Protein AF-A0A8C0R181-F1 (afdb_monomer_lite)

Radius of gyration: 16.7 Å; chains: 1; bounding box: 33×27×55 Å

Sequence (115 aa):
MYDISPCHLMMTTESCTVLFFLARMGTRKKVHAFVRVKPTDDFAHEMIKYGDDNKSIDIHIKKDLQKGVVNNKQTDWSFKLDGVLHNASQDLVYETVAKDVVAQALDGYNGNLVN

pLDDT: mean 72.54, std 17.36, range [28.08, 92.31]

Secondary structure (DSSP, 8-state):
-----TTS--EEETTEEEEEEEEE-SSSS-EEEEEEEPP-SS--TTTEEE-TTSSEEEEEPPP-TTS-S---S--EEEEE-SEEEES--HHHHHHHHTHHHHHHHHTT---EEE-

Structure (mmCIF, N/CA/C/O backbone):
data_AF-A0A8C0R181-F1
#
_entry.id   AF-A0A8C0R181-F1
#
loop_
_atom_site.group_PDB
_atom_site.id
_atom_site.type_symbol
_atom_site.label_atom_id
_atom_site.label_alt_id
_atom_site.label_comp_id
_atom_site.label_asym_id
_atom_site.label_entity_id
_atom_site.label_seq_id
_atom_site.pdbx_PDB_ins_code
_atom_site.Cartn_x
_atom_site.Cartn_y
_atom_site.Cartn_z
_atom_site.occupancy
_atom_site.B_iso_or_equiv
_atom_site.auth_seq_id
_atom_site.auth_comp_id
_atom_site.auth_asym_id
_atom_site.auth_atom_id
_atom_site.pdbx_PDB_model_num
ATOM 1 N N . MET A 1 1 ? 1.398 -10.645 24.076 1.00 29.95 1 MET A N 1
ATOM 2 C CA . MET A 1 1 ? 2.235 -9.493 24.485 1.00 29.95 1 MET A CA 1
ATOM 3 C C . MET A 1 1 ? 2.622 -8.794 23.195 1.00 29.95 1 MET A C 1
ATOM 5 O O . MET A 1 1 ? 3.282 -9.428 22.392 1.00 29.95 1 MET A O 1
ATOM 9 N N . TYR A 1 2 ? 2.090 -7.602 22.915 1.00 40.91 2 TYR A N 1
ATOM 10 C CA . TYR A 1 2 ? 2.367 -6.909 21.651 1.00 40.91 2 TYR A CA 1
ATOM 11 C C . TYR A 1 2 ? 3.800 -6.366 21.699 1.00 40.91 2 TYR A C 1
ATOM 13 O O . TYR A 1 2 ? 4.075 -5.471 22.498 1.00 40.91 2 TYR A O 1
ATOM 21 N N . ASP A 1 3 ? 4.711 -6.952 20.924 1.00 32.28 3 ASP A N 1
ATOM 22 C CA . ASP A 1 3 ? 6.093 -6.486 20.806 1.00 32.28 3 ASP A CA 1
ATOM 23 C C . ASP A 1 3 ? 6.172 -5.514 19.624 1.00 32.28 3 ASP A C 1
ATOM 25 O O . ASP A 1 3 ? 5.877 -5.873 18.485 1.00 32.28 3 ASP A O 1
ATOM 29 N N . ILE A 1 4 ? 6.460 -4.247 19.918 1.00 41.03 4 ILE A N 1
ATOM 30 C CA . ILE A 1 4 ? 6.498 -3.159 18.938 1.00 41.03 4 ILE A CA 1
ATOM 31 C C . ILE A 1 4 ? 7.934 -2.636 18.915 1.00 41.03 4 ILE A C 1
ATOM 33 O O . ILE A 1 4 ? 8.279 -1.724 19.666 1.00 41.03 4 ILE A O 1
ATOM 37 N N . SER A 1 5 ? 8.793 -3.246 18.094 1.00 28.91 5 SER A N 1
ATOM 38 C CA . SER A 1 5 ? 10.194 -2.833 17.960 1.00 28.91 5 SER A CA 1
ATOM 39 C C . SER A 1 5 ? 10.362 -1.752 16.872 1.00 28.91 5 SER A C 1
ATOM 41 O O . SER A 1 5 ? 9.796 -1.896 15.785 1.00 28.91 5 SER A O 1
ATOM 43 N N . PRO A 1 6 ? 11.143 -0.672 17.096 1.00 30.00 6 PRO A N 1
ATOM 44 C CA . PRO A 1 6 ? 11.140 0.517 16.228 1.00 30.00 6 PRO A CA 1
ATOM 45 C C . PRO A 1 6 ? 11.819 0.340 14.861 1.00 30.00 6 PRO A C 1
ATOM 47 O O . PRO A 1 6 ? 11.626 1.170 13.978 1.00 30.00 6 PRO A O 1
ATOM 50 N N . CYS A 1 7 ? 12.637 -0.703 14.683 1.00 28.08 7 CYS A N 1
ATOM 51 C CA . CYS A 1 7 ? 13.473 -0.876 13.483 1.00 28.08 7 CYS A CA 1
ATOM 52 C C . CYS A 1 7 ? 12.986 -1.989 12.539 1.00 28.08 7 CYS A C 1
ATOM 54 O O . CYS A 1 7 ? 13.489 -2.120 11.428 1.00 28.08 7 CYS A O 1
ATOM 56 N N . HIS A 1 8 ? 12.005 -2.775 12.972 1.00 37.31 8 HIS A N 1
ATOM 57 C CA . HIS A 1 8 ? 11.342 -3.817 12.199 1.00 37.31 8 HIS A CA 1
ATOM 58 C C . HIS A 1 8 ? 9.936 -3.935 12.788 1.00 37.31 8 HIS A C 1
ATOM 60 O O . HIS A 1 8 ? 9.714 -4.684 13.738 1.00 37.31 8 HIS A O 1
ATOM 66 N N . LEU A 1 9 ? 9.013 -3.094 12.311 1.00 44.28 9 LEU A N 1
ATOM 67 C CA . LEU A 1 9 ? 7.662 -2.993 12.865 1.00 44.28 9 LEU A CA 1
ATOM 68 C C . LEU A 1 9 ? 6.800 -4.168 12.376 1.00 44.28 9 LEU A C 1
ATOM 70 O O . LEU A 1 9 ? 5.816 -3.986 11.669 1.00 44.28 9 LEU A O 1
ATOM 74 N N . MET A 1 10 ? 7.186 -5.394 12.722 1.00 40.88 10 MET A N 1
ATOM 75 C CA . MET A 1 10 ? 6.356 -6.570 12.504 1.00 40.88 10 MET A CA 1
ATOM 76 C C . MET A 1 10 ? 5.345 -6.648 13.652 1.00 40.88 10 MET A C 1
ATOM 78 O O . MET A 1 10 ? 5.592 -7.261 14.687 1.00 40.88 10 MET A O 1
ATOM 82 N N . MET A 1 11 ? 4.197 -5.989 13.483 1.00 47.94 11 MET A N 1
ATOM 83 C CA . MET A 1 11 ? 3.077 -6.124 14.415 1.00 47.94 11 MET A CA 1
ATOM 84 C C . MET A 1 11 ? 2.443 -7.496 14.177 1.00 47.94 11 MET A C 1
ATOM 86 O O . MET A 1 11 ? 1.686 -7.688 13.223 1.00 47.94 11 MET A O 1
ATOM 90 N N . THR A 1 12 ? 2.806 -8.464 15.017 1.00 43.97 12 THR A N 1
ATOM 91 C CA . THR A 1 12 ? 2.153 -9.773 15.089 1.00 43.97 12 THR A CA 1
ATOM 92 C C . THR A 1 12 ? 1.142 -9.738 16.229 1.00 43.97 12 THR A C 1
ATOM 94 O O . THR A 1 12 ? 1.491 -9.794 17.407 1.00 43.97 12 THR A O 1
ATOM 97 N N . THR A 1 13 ? -0.136 -9.596 15.889 1.00 47.69 13 THR A N 1
ATOM 98 C CA . THR A 1 13 ? -1.209 -10.052 16.778 1.00 47.69 13 THR A CA 1
ATOM 99 C C . THR A 1 13 ? -1.551 -11.488 16.383 1.00 47.69 13 THR A C 1
ATOM 101 O O . THR A 1 13 ? -1.296 -11.888 15.246 1.00 47.69 13 THR A O 1
ATOM 104 N N . GLU A 1 14 ? -2.106 -12.286 17.299 1.00 45.34 14 GLU A N 1
ATOM 105 C CA . GLU A 1 14 ? -2.469 -13.689 17.019 1.00 45.34 14 GLU A CA 1
ATOM 106 C C . GLU A 1 14 ? -3.410 -13.828 15.803 1.00 45.34 14 GLU A C 1
ATOM 108 O O . GLU A 1 14 ? -3.427 -14.871 15.156 1.00 45.34 14 GLU A O 1
ATOM 113 N N . SER A 1 15 ? -4.109 -12.747 15.436 1.00 47.84 15 SER A N 1
ATOM 114 C CA . SER A 1 15 ? -5.066 -12.687 14.328 1.00 47.84 15 SER A CA 1
ATOM 115 C C . SER A 1 15 ? -4.587 -11.890 13.104 1.00 47.84 15 SER A C 1
ATOM 117 O O . SER A 1 15 ? -5.250 -11.944 12.072 1.00 47.84 15 SER A O 1
ATOM 119 N N . CYS A 1 16 ? -3.477 -11.135 13.159 1.00 50.75 16 CYS A N 1
ATOM 120 C CA . CYS A 1 16 ? -3.078 -10.245 12.060 1.00 50.75 16 CYS A CA 1
ATOM 121 C C . CYS A 1 16 ? -1.561 -10.005 11.989 1.00 50.75 16 CYS A C 1
ATOM 123 O O . CYS A 1 16 ? -0.907 -9.692 12.984 1.00 50.75 16 CYS A O 1
ATOM 125 N N . THR A 1 17 ? -1.000 -10.096 10.778 1.00 61.62 17 THR A N 1
ATOM 126 C CA . THR A 1 17 ? 0.398 -9.734 10.495 1.00 61.62 17 THR A CA 1
ATOM 127 C C . THR A 1 17 ? 0.437 -8.537 9.553 1.00 61.62 17 THR A C 1
ATOM 129 O O . THR A 1 17 ? -0.069 -8.606 8.429 1.00 61.62 17 THR A O 1
ATOM 132 N N . VAL A 1 18 ? 1.055 -7.451 10.012 1.00 62.84 18 VAL A N 1
ATOM 133 C CA . VAL A 1 18 ? 1.315 -6.249 9.212 1.00 62.84 18 VAL A CA 1
ATOM 134 C C . VAL A 1 18 ? 2.802 -6.228 8.864 1.00 62.84 18 VAL A C 1
ATOM 136 O O . VAL A 1 18 ? 3.637 -6.202 9.767 1.00 62.84 18 VAL A O 1
ATOM 139 N N . LEU A 1 19 ? 3.134 -6.273 7.572 1.00 65.88 19 LEU A N 1
ATOM 140 C CA . LEU A 1 19 ? 4.508 -6.134 7.080 1.00 65.88 19 LEU A CA 1
ATOM 141 C C . LEU A 1 19 ? 4.699 -4.764 6.439 1.00 65.88 19 LEU A C 1
ATOM 143 O O . LEU A 1 19 ? 3.840 -4.293 5.693 1.00 65.88 19 LEU A O 1
ATOM 147 N N . PHE A 1 20 ? 5.846 -4.150 6.704 1.00 65.69 20 PHE A N 1
ATOM 148 C CA . PHE A 1 20 ? 6.240 -2.875 6.119 1.00 65.69 20 PHE A CA 1
ATOM 149 C C . PHE A 1 20 ? 7.292 -3.127 5.044 1.00 65.69 20 PHE A C 1
ATOM 151 O O . PHE A 1 20 ? 8.320 -3.735 5.313 1.00 65.69 20 PHE A O 1
ATOM 158 N N . PHE A 1 21 ? 7.049 -2.620 3.840 1.00 67.00 21 PHE A N 1
ATOM 159 C CA . PHE A 1 21 ? 7.975 -2.703 2.720 1.00 67.00 21 PHE A CA 1
ATOM 160 C C . PHE A 1 21 ? 8.616 -1.348 2.468 1.00 67.00 21 PHE A C 1
ATOM 162 O O . PHE A 1 21 ? 7.929 -0.325 2.416 1.00 67.00 21 PHE A O 1
ATOM 169 N N . LEU A 1 22 ? 9.927 -1.349 2.237 1.00 61.66 22 LEU A N 1
ATOM 170 C CA . LEU A 1 22 ? 10.666 -0.167 1.809 1.00 61.66 22 LEU A CA 1
ATOM 171 C C . LEU A 1 22 ? 11.261 -0.408 0.422 1.00 61.66 22 LEU A C 1
ATOM 173 O O . LEU A 1 22 ? 12.040 -1.342 0.229 1.00 61.66 22 LEU A O 1
ATOM 177 N N . ALA A 1 23 ? 10.932 0.465 -0.526 1.00 65.12 23 ALA A N 1
ATOM 178 C CA . ALA A 1 23 ? 11.481 0.462 -1.875 1.00 65.12 23 ALA A CA 1
ATOM 179 C C . ALA A 1 23 ? 12.317 1.723 -2.106 1.00 65.12 23 ALA A C 1
ATOM 181 O O . ALA A 1 23 ? 11.831 2.843 -1.945 1.00 65.12 23 ALA A O 1
ATOM 182 N N . ARG A 1 24 ? 13.589 1.564 -2.484 1.00 65.50 24 ARG A N 1
ATOM 183 C CA . ARG A 1 24 ? 14.478 2.683 -2.825 1.00 65.50 24 ARG A CA 1
ATOM 184 C C . ARG A 1 24 ? 14.690 2.753 -4.334 1.00 65.50 24 ARG A C 1
ATOM 186 O O . ARG A 1 24 ? 15.147 1.776 -4.920 1.00 65.50 24 ARG A O 1
ATOM 193 N N . MET A 1 25 ? 14.400 3.912 -4.922 1.00 61.81 25 MET A N 1
ATOM 194 C CA . MET A 1 25 ? 14.433 4.173 -6.364 1.00 61.81 25 MET A CA 1
ATOM 195 C C . MET A 1 25 ? 15.328 5.358 -6.734 1.00 61.81 25 MET A C 1
ATOM 197 O O . MET A 1 25 ? 15.642 6.232 -5.920 1.00 61.81 25 MET A O 1
ATOM 201 N N . GLY A 1 26 ? 15.739 5.384 -7.997 1.00 54.59 26 GLY A N 1
ATOM 202 C CA . GLY A 1 26 ? 16.685 6.327 -8.564 1.00 54.59 26 GLY A CA 1
ATOM 203 C C . GLY A 1 26 ? 16.065 7.450 -9.394 1.00 54.59 26 GLY A C 1
ATOM 204 O O . GLY A 1 26 ? 16.611 7.709 -10.446 1.00 54.59 26 GLY A O 1
ATOM 205 N N . THR A 1 27 ? 14.976 8.126 -8.986 1.00 62.09 27 THR A N 1
ATOM 206 C CA . THR A 1 27 ? 14.666 9.556 -9.308 1.00 62.09 27 THR A CA 1
ATOM 207 C C . THR A 1 27 ? 13.322 10.040 -8.710 1.00 62.09 27 THR A C 1
ATOM 209 O O . THR A 1 27 ? 12.480 9.245 -8.313 1.00 62.09 27 THR A O 1
ATOM 212 N N . ARG A 1 28 ? 13.172 11.381 -8.590 1.00 60.03 28 ARG A N 1
ATOM 213 C CA . ARG A 1 28 ? 12.108 12.245 -7.988 1.00 60.03 28 ARG A CA 1
ATOM 214 C C . ARG A 1 28 ? 11.566 11.923 -6.580 1.00 60.03 28 ARG A C 1
ATOM 216 O O . ARG A 1 28 ? 11.409 12.865 -5.808 1.00 60.03 28 ARG A O 1
ATOM 223 N N . LYS A 1 29 ? 11.363 10.663 -6.194 1.00 64.06 29 LYS A N 1
ATOM 224 C CA . LYS A 1 29 ? 11.163 10.218 -4.802 1.00 64.06 29 LYS A CA 1
ATOM 225 C C . LYS A 1 29 ? 12.048 8.999 -4.579 1.00 64.06 29 LYS A C 1
ATOM 227 O O . LYS A 1 29 ? 11.836 7.941 -5.152 1.00 64.06 29 LYS A O 1
ATOM 232 N N . LYS A 1 30 ? 13.101 9.173 -3.779 1.00 74.38 30 LYS A N 1
ATOM 233 C CA . LYS A 1 30 ? 14.137 8.141 -3.644 1.00 74.38 30 LYS A CA 1
ATOM 234 C C . LYS A 1 30 ? 13.698 6.955 -2.793 1.00 74.38 30 LYS A C 1
ATOM 236 O O . LYS A 1 30 ? 14.327 5.914 -2.882 1.00 74.38 30 LYS A O 1
ATOM 241 N N . VAL A 1 31 ? 12.676 7.107 -1.956 1.00 82.31 31 VAL A N 1
ATOM 242 C CA . VAL A 1 31 ? 12.227 6.092 -0.999 1.00 82.31 31 VAL A CA 1
ATOM 243 C C . VAL A 1 31 ? 10.704 6.065 -1.008 1.00 82.31 31 VAL A C 1
ATOM 245 O O . VAL A 1 31 ? 10.086 7.123 -0.896 1.00 82.31 31 VAL A O 1
ATOM 248 N N . HIS A 1 32 ? 10.138 4.871 -1.130 1.00 85.44 32 HIS A N 1
ATOM 249 C CA . HIS A 1 32 ? 8.720 4.582 -0.991 1.00 85.44 32 HIS A CA 1
ATOM 250 C C . HIS A 1 32 ? 8.514 3.589 0.145 1.00 85.44 32 HIS A C 1
ATOM 252 O O . HIS A 1 32 ? 9.249 2.604 0.244 1.00 85.44 32 HIS A O 1
ATOM 258 N N . ALA A 1 33 ? 7.519 3.844 0.987 1.00 88.25 33 ALA A N 1
ATOM 259 C CA . ALA A 1 33 ? 7.139 2.958 2.077 1.00 88.25 33 ALA A CA 1
ATOM 260 C C . ALA A 1 33 ? 5.718 2.439 1.857 1.00 88.25 33 ALA A C 1
ATOM 262 O O . ALA A 1 33 ? 4.795 3.219 1.629 1.00 88.25 33 ALA A O 1
ATOM 263 N N . PHE A 1 34 ? 5.543 1.127 1.954 1.00 88.19 34 PHE A N 1
ATOM 264 C CA . PHE A 1 34 ? 4.256 0.459 1.817 1.00 88.19 34 PHE A CA 1
ATOM 265 C C . PHE A 1 34 ? 3.972 -0.405 3.039 1.00 88.19 34 PHE A C 1
ATOM 267 O O . PHE A 1 34 ? 4.886 -0.866 3.717 1.00 88.19 34 PHE A O 1
ATOM 274 N N . VAL A 1 35 ? 2.697 -0.670 3.291 1.00 89.38 35 VAL A N 1
ATOM 275 C CA . VAL A 1 35 ? 2.256 -1.671 4.266 1.00 89.38 35 VAL A CA 1
ATOM 276 C C . VAL A 1 35 ? 1.492 -2.759 3.542 1.00 89.38 35 VAL A C 1
ATOM 278 O O . VAL A 1 35 ? 0.608 -2.452 2.753 1.00 89.38 35 VAL A O 1
ATOM 281 N N . ARG A 1 36 ? 1.783 -4.026 3.837 1.00 87.75 36 ARG A N 1
ATOM 282 C CA . ARG A 1 36 ? 0.960 -5.168 3.442 1.00 87.75 36 ARG A CA 1
ATOM 283 C C . ARG A 1 36 ? 0.334 -5.785 4.678 1.00 87.75 36 ARG A C 1
ATOM 285 O O . ARG A 1 36 ? 1.039 -6.200 5.596 1.00 87.75 36 ARG A O 1
ATOM 292 N N . VAL A 1 37 ? -0.985 -5.911 4.666 1.00 84.88 37 VAL A N 1
ATOM 293 C CA . VAL A 1 37 ? -1.708 -6.657 5.692 1.00 84.88 37 VAL A CA 1
ATOM 294 C C . VAL A 1 37 ? -2.021 -8.044 5.159 1.00 84.88 37 VAL A C 1
ATOM 296 O O . VAL A 1 37 ? -2.626 -8.190 4.092 1.00 84.88 37 VAL A O 1
ATOM 299 N N . LYS A 1 38 ? -1.571 -9.071 5.886 1.00 79.19 38 LYS A N 1
ATOM 300 C CA . LYS A 1 38 ? -1.857 -10.461 5.535 1.00 79.19 38 LYS A CA 1
ATOM 301 C C . LYS A 1 38 ? -3.377 -10.697 5.596 1.00 79.19 38 LYS A C 1
ATOM 303 O O . LYS A 1 38 ? -3.979 -10.347 6.610 1.00 79.19 38 LYS A O 1
ATOM 308 N N . PRO A 1 39 ? -3.990 -11.296 4.557 1.00 74.25 39 PRO A N 1
ATOM 309 C CA . PRO A 1 39 ? -5.391 -11.699 4.617 1.00 74.25 39 PRO A CA 1
ATOM 310 C C . PRO A 1 39 ? -5.615 -12.650 5.796 1.00 74.25 39 PRO A C 1
ATOM 312 O O . PRO A 1 39 ? -4.839 -13.589 5.988 1.00 74.25 39 PRO A O 1
ATOM 315 N N . THR A 1 40 ? -6.649 -12.391 6.586 1.00 69.56 40 THR A N 1
ATOM 316 C CA . THR A 1 40 ? -7.020 -13.178 7.764 1.00 69.56 40 THR A CA 1
ATOM 317 C C . THR A 1 40 ? -8.540 -13.192 7.874 1.00 69.56 40 THR A C 1
ATOM 319 O O . THR A 1 40 ? -9.176 -12.164 7.634 1.00 69.56 40 THR A O 1
ATOM 322 N N . ASP A 1 41 ? -9.115 -14.349 8.199 1.00 70.75 41 ASP A N 1
ATOM 323 C CA . ASP A 1 41 ? -10.568 -14.501 8.337 1.00 70.75 41 ASP A CA 1
ATOM 324 C C . ASP A 1 41 ? -11.089 -13.803 9.606 1.00 70.75 41 ASP A C 1
ATOM 326 O O . ASP A 1 41 ? -12.206 -13.291 9.622 1.00 70.75 41 ASP A O 1
ATOM 330 N N . ASP A 1 42 ? -10.253 -13.719 10.647 1.00 71.00 42 ASP A N 1
ATOM 331 C CA . ASP A 1 42 ? -10.543 -13.026 11.906 1.00 71.00 42 ASP A CA 1
ATOM 332 C C . ASP A 1 42 ? -9.789 -11.691 11.971 1.00 71.00 42 ASP A C 1
ATOM 334 O O . ASP A 1 42 ? -8.821 -11.501 12.714 1.00 71.00 42 ASP A O 1
ATOM 338 N N . PHE A 1 43 ? -10.179 -10.762 11.097 1.00 72.19 43 PHE A N 1
ATOM 339 C CA . PHE A 1 43 ? -9.553 -9.447 11.056 1.00 72.19 43 PHE A CA 1
ATOM 340 C C . PHE A 1 43 ? -9.999 -8.593 12.246 1.00 72.19 43 PHE A C 1
ATOM 342 O O . PHE A 1 43 ? -11.192 -8.391 12.491 1.00 72.19 43 PHE A O 1
ATOM 349 N N . ALA A 1 44 ? -9.025 -8.026 12.962 1.00 71.94 44 ALA A N 1
ATOM 350 C CA . ALA A 1 44 ? -9.253 -7.153 14.108 1.00 71.94 44 ALA A CA 1
ATOM 351 C C . ALA A 1 44 ? -9.719 -5.749 13.666 1.00 71.94 44 ALA A C 1
ATOM 353 O O . ALA A 1 44 ? -9.004 -4.761 13.835 1.00 71.94 44 ALA A O 1
ATOM 354 N N . HIS A 1 45 ? -10.940 -5.658 13.127 1.00 74.25 45 HIS A N 1
ATOM 355 C CA . HIS A 1 45 ? -11.571 -4.424 12.630 1.00 74.25 45 HIS A CA 1
ATOM 356 C C . HIS A 1 45 ? -11.647 -3.307 13.685 1.00 74.25 45 HIS A C 1
ATOM 358 O O . HIS A 1 45 ? -11.704 -2.124 13.360 1.00 74.25 45 HIS A O 1
ATOM 364 N N . GLU A 1 46 ? -11.648 -3.674 14.966 1.00 73.19 46 GLU A N 1
ATOM 365 C CA . GLU A 1 46 ? -11.655 -2.717 16.074 1.00 73.19 46 GLU A CA 1
ATOM 366 C C . GLU A 1 46 ? -10.272 -2.115 16.355 1.00 73.19 46 GLU A C 1
ATOM 368 O O . GLU A 1 46 ? -10.181 -1.064 16.988 1.00 73.19 46 GLU A O 1
ATOM 373 N N . MET A 1 47 ? -9.203 -2.775 15.898 1.00 77.25 47 MET A N 1
ATOM 374 C CA . MET A 1 47 ? -7.818 -2.378 16.150 1.00 77.25 47 MET A CA 1
ATOM 375 C C . MET A 1 47 ? -7.135 -1.782 14.926 1.00 77.25 47 MET A C 1
ATOM 377 O O . MET A 1 47 ? -6.216 -0.998 15.102 1.00 77.25 47 MET A O 1
ATOM 381 N N . ILE A 1 48 ? -7.533 -2.136 13.704 1.00 84.38 48 ILE A N 1
ATOM 382 C CA . ILE A 1 48 ? -6.896 -1.634 12.481 1.00 84.38 48 ILE A CA 1
ATOM 383 C C . ILE A 1 48 ? -7.959 -1.008 11.585 1.00 84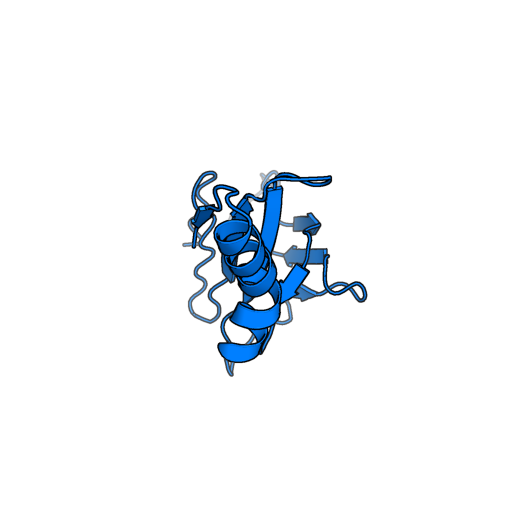.38 48 ILE A C 1
ATOM 385 O O . ILE A 1 48 ? -8.927 -1.669 11.212 1.00 84.38 48 ILE A O 1
ATOM 389 N N . LYS A 1 49 ? -7.759 0.257 11.210 1.00 88.31 49 LYS A N 1
ATOM 390 C CA . LYS A 1 49 ? -8.611 0.975 10.256 1.00 88.31 49 LYS A CA 1
ATOM 391 C C . LYS A 1 49 ? -7.788 1.442 9.068 1.00 88.31 49 LYS A C 1
ATOM 393 O O . LYS A 1 49 ? -6.674 1.936 9.226 1.00 88.31 49 LYS A O 1
ATOM 398 N N . TYR A 1 50 ? -8.351 1.281 7.880 1.00 89.50 50 TYR A N 1
ATOM 399 C CA . TYR A 1 50 ? -7.775 1.794 6.645 1.00 89.50 50 TYR A CA 1
ATOM 400 C C . TYR A 1 50 ? -8.408 3.143 6.327 1.00 89.50 50 TYR A C 1
ATOM 402 O O . TYR A 1 50 ? -9.623 3.293 6.441 1.00 89.50 50 TYR A O 1
ATOM 410 N N . GLY A 1 51 ? -7.589 4.116 5.941 1.00 88.25 51 GLY A N 1
ATOM 411 C CA . GLY A 1 51 ? -8.090 5.368 5.394 1.00 88.25 51 GLY A CA 1
ATOM 412 C C . GLY A 1 51 ? -8.605 5.181 3.968 1.00 88.25 51 GLY A C 1
ATOM 413 O O . GLY A 1 51 ? -8.107 4.339 3.219 1.00 88.25 51 GLY A O 1
ATOM 414 N N . ASP A 1 52 ? -9.547 6.031 3.563 1.00 89.94 52 ASP A N 1
ATOM 415 C CA . ASP A 1 52 ? -10.153 6.009 2.220 1.00 89.94 52 ASP A CA 1
ATOM 416 C C . ASP A 1 52 ? -9.151 6.328 1.089 1.00 89.94 52 ASP A C 1
ATOM 418 O O . ASP A 1 52 ? -9.454 6.193 -0.096 1.00 89.94 52 ASP A O 1
ATOM 422 N N . ASP A 1 53 ? -7.940 6.771 1.441 1.00 89.69 53 ASP A N 1
ATOM 423 C CA . ASP A 1 53 ? -6.873 7.151 0.517 1.00 89.69 53 ASP A CA 1
ATOM 424 C C . ASP A 1 53 ? -5.948 5.989 0.114 1.00 89.69 53 ASP A C 1
ATOM 426 O O . ASP A 1 53 ? -5.020 6.207 -0.671 1.00 89.69 53 ASP A O 1
ATOM 430 N N . ASN A 1 54 ? -6.172 4.777 0.641 1.00 88.75 54 ASN A N 1
ATOM 431 C CA . ASN A 1 54 ? -5.299 3.603 0.483 1.00 88.75 54 ASN A CA 1
ATOM 432 C C . ASN A 1 54 ? -3.833 3.871 0.865 1.00 88.75 54 ASN A C 1
ATOM 434 O O . ASN A 1 54 ? -2.914 3.228 0.355 1.00 88.75 54 ASN A O 1
ATOM 438 N N . LYS A 1 55 ? -3.589 4.858 1.729 1.00 92.31 55 LYS A N 1
ATOM 439 C CA . LYS A 1 55 ? -2.251 5.310 2.144 1.00 92.31 55 LYS A CA 1
ATOM 440 C C . LYS A 1 55 ? -2.151 5.511 3.644 1.00 92.31 55 LYS A C 1
ATOM 442 O O . LYS A 1 55 ? -1.044 5.512 4.179 1.00 92.31 55 LYS A O 1
ATOM 447 N N . SER A 1 56 ? -3.286 5.676 4.304 1.00 91.50 56 SER A N 1
ATOM 448 C CA . SER A 1 56 ? -3.384 5.868 5.738 1.00 91.50 56 SER A CA 1
ATOM 449 C C . SER A 1 56 ? -3.833 4.573 6.419 1.00 91.50 56 SER A C 1
ATOM 451 O O . SER A 1 56 ? -4.731 3.880 5.938 1.00 91.50 56 SER A O 1
ATOM 453 N N . ILE A 1 57 ? -3.187 4.232 7.532 1.00 89.75 57 ILE A N 1
ATOM 454 C CA . ILE A 1 57 ? -3.565 3.118 8.406 1.00 89.75 57 ILE A CA 1
ATOM 455 C C . ILE A 1 57 ? -3.519 3.587 9.858 1.00 89.75 57 ILE A C 1
ATOM 457 O O . ILE A 1 57 ? -2.516 4.147 10.307 1.00 89.75 57 ILE A O 1
ATOM 461 N N . ASP A 1 58 ? -4.603 3.338 10.581 1.00 88.50 58 ASP A N 1
ATOM 462 C CA . ASP A 1 58 ? -4.742 3.653 11.997 1.00 88.50 58 ASP A CA 1
ATOM 463 C C . ASP A 1 58 ? -4.756 2.362 12.815 1.00 88.50 58 ASP A C 1
ATOM 465 O O . ASP A 1 58 ? -5.450 1.401 12.477 1.00 88.50 58 ASP A O 1
ATOM 469 N N . ILE A 1 59 ? -3.989 2.350 13.902 1.00 84.94 59 ILE A N 1
ATOM 470 C CA . ILE A 1 59 ? -3.861 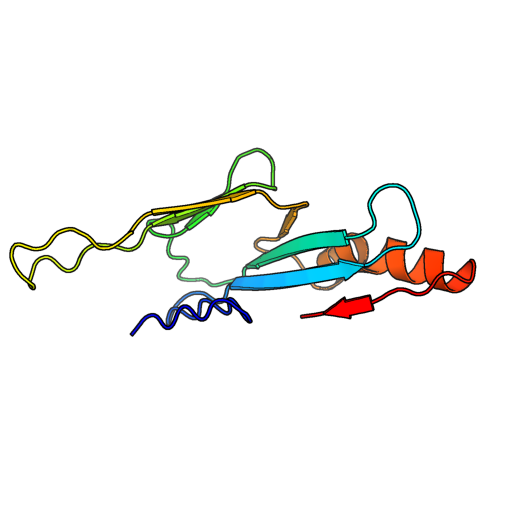1.235 14.835 1.00 84.94 59 ILE A CA 1
ATOM 471 C C . ILE A 1 59 ? -4.328 1.694 16.215 1.00 84.94 59 ILE A C 1
ATOM 473 O O . ILE A 1 59 ? -3.765 2.625 16.790 1.00 84.94 59 ILE A O 1
ATOM 477 N N . HIS A 1 60 ? -5.323 1.000 16.759 1.00 83.06 60 HIS A N 1
ATOM 478 C CA . HIS A 1 60 ? -5.900 1.211 18.078 1.00 83.06 60 HIS A CA 1
ATOM 479 C C . HIS A 1 60 ? -5.699 -0.030 18.959 1.00 83.06 60 HIS A C 1
ATOM 481 O O . HIS A 1 60 ? -6.225 -1.108 18.685 1.00 83.06 60 HIS A O 1
ATOM 487 N N . ILE A 1 61 ? -4.951 0.105 20.052 1.00 75.44 61 ILE A N 1
ATOM 488 C CA . ILE A 1 61 ? -4.759 -0.962 21.038 1.00 75.44 61 ILE A CA 1
ATOM 489 C C . ILE A 1 61 ? -5.723 -0.753 22.203 1.00 75.44 61 ILE A C 1
ATOM 491 O O . ILE A 1 61 ? -5.642 0.239 22.930 1.00 75.44 61 ILE A O 1
ATOM 495 N N . LYS A 1 62 ? -6.606 -1.737 22.424 1.00 67.00 62 LYS A N 1
ATOM 496 C CA . LYS A 1 62 ? -7.519 -1.750 23.572 1.00 67.00 62 LYS A CA 1
ATOM 497 C C . LYS A 1 62 ? -6.739 -1.655 24.884 1.00 67.00 62 LYS A C 1
ATOM 499 O O . LYS A 1 62 ? -5.818 -2.436 25.134 1.00 67.00 62 LYS A O 1
ATOM 504 N N . LYS A 1 63 ? -7.140 -0.716 25.744 1.00 62.47 63 LYS A N 1
ATOM 505 C CA . LYS A 1 63 ? -6.595 -0.583 27.100 1.00 62.47 63 LYS A CA 1
ATOM 506 C C . LYS A 1 63 ? -7.043 -1.761 27.956 1.00 62.47 63 LYS A C 1
ATOM 508 O O . LYS A 1 63 ? -8.229 -2.069 28.024 1.00 62.47 63 LYS A O 1
ATOM 513 N N . ASP A 1 64 ? -6.090 -2.380 28.639 1.00 58.66 64 ASP A N 1
ATOM 514 C CA . ASP A 1 64 ? -6.382 -3.367 29.671 1.00 58.66 64 ASP A CA 1
ATOM 515 C C . ASP A 1 64 ? -6.899 -2.633 30.919 1.00 58.66 64 ASP A C 1
ATOM 517 O O . ASP A 1 64 ? -6.156 -1.902 31.580 1.00 58.66 64 ASP A O 1
ATOM 521 N N . LEU A 1 65 ? -8.196 -2.780 31.201 1.00 55.88 65 LEU A N 1
ATOM 522 C CA . LEU A 1 65 ? -8.900 -2.095 32.291 1.00 55.88 65 LEU A CA 1
ATOM 523 C C . LEU A 1 65 ? -8.418 -2.535 33.688 1.00 55.88 65 LEU A C 1
ATOM 525 O O . LEU A 1 65 ? -8.749 -1.879 34.673 1.00 55.88 65 LEU A O 1
ATOM 529 N N . GLN A 1 66 ? -7.635 -3.617 33.795 1.00 57.59 66 GLN A N 1
ATOM 530 C CA . GLN A 1 66 ? -7.251 -4.206 35.084 1.00 57.59 66 GLN A CA 1
ATOM 531 C C . GLN A 1 66 ? -5.971 -3.630 35.718 1.00 57.59 66 GLN A C 1
ATOM 533 O O . GLN A 1 66 ? -5.662 -3.959 36.863 1.00 57.59 66 GLN A O 1
ATOM 538 N N . LYS A 1 67 ? -5.206 -2.767 35.032 1.00 55.44 67 LYS A N 1
ATOM 539 C CA . LYS A 1 67 ? -3.945 -2.206 35.566 1.00 55.44 67 LYS A CA 1
ATOM 540 C C . LYS A 1 67 ? -4.073 -0.701 35.817 1.00 55.44 67 LYS A C 1
ATOM 542 O O . LYS A 1 67 ? -4.158 0.092 34.888 1.00 55.44 67 LYS A O 1
ATOM 547 N N . GLY A 1 68 ? -4.121 -0.335 37.099 1.00 49.69 68 GLY A N 1
ATOM 548 C CA . GLY A 1 68 ? -4.551 0.971 37.603 1.00 49.69 68 GLY A CA 1
ATOM 549 C C . GLY A 1 68 ? -3.785 2.227 37.148 1.00 49.69 68 GLY A C 1
ATOM 550 O O . GLY A 1 68 ? -2.614 2.188 36.786 1.00 49.69 68 GLY A O 1
ATOM 551 N N . VAL A 1 69 ? -4.524 3.345 37.219 1.00 51.34 69 VAL A N 1
ATOM 552 C CA . VAL A 1 69 ? -4.215 4.777 37.487 1.00 51.34 69 VAL A CA 1
ATOM 553 C C . VAL A 1 69 ? -2.957 5.439 36.885 1.00 51.34 69 VAL A C 1
ATOM 555 O O . VAL A 1 69 ? -2.692 6.601 37.170 1.00 51.34 69 VAL A O 1
ATOM 558 N N . VAL A 1 70 ? -2.234 4.825 35.947 1.00 52.03 70 VAL A N 1
ATOM 559 C CA . VAL A 1 70 ? -1.263 5.569 35.116 1.00 52.03 70 VAL A CA 1
ATOM 560 C C . VAL A 1 70 ? -1.553 5.332 33.638 1.00 52.03 70 VAL A C 1
ATOM 562 O O . VAL A 1 70 ? -1.041 4.420 32.995 1.00 52.03 70 VAL A O 1
ATOM 565 N N . ASN A 1 71 ? -2.428 6.180 33.101 1.00 56.62 71 ASN A N 1
ATOM 566 C CA . ASN A 1 71 ? -3.026 6.085 31.767 1.00 56.62 71 ASN A CA 1
ATOM 567 C C . ASN A 1 71 ? -2.113 6.633 30.644 1.00 56.62 71 ASN A C 1
ATOM 569 O O . ASN A 1 71 ? -2.608 7.124 29.635 1.00 56.62 71 ASN A O 1
ATOM 573 N N . ASN A 1 72 ? -0.787 6.592 30.827 1.00 58.53 72 ASN A N 1
ATOM 574 C CA . ASN A 1 72 ? 0.182 7.304 29.979 1.00 58.53 72 ASN A CA 1
ATOM 575 C C . ASN A 1 72 ? 0.751 6.454 28.827 1.00 58.53 72 ASN A C 1
ATOM 577 O O . ASN A 1 72 ? 1.824 6.743 28.303 1.00 58.53 72 ASN A O 1
ATOM 581 N N . LYS A 1 73 ? 0.070 5.362 28.463 1.00 66.69 73 LYS A N 1
ATOM 582 C CA . LYS A 1 73 ? 0.466 4.517 27.332 1.00 66.69 73 LYS A CA 1
ATOM 583 C C . LYS A 1 73 ? -0.208 5.030 26.067 1.00 66.69 73 LYS A C 1
ATOM 585 O O . LYS A 1 73 ? -1.429 5.181 26.053 1.00 66.69 73 LYS A O 1
ATOM 590 N N . GLN A 1 74 ? 0.581 5.267 25.021 1.00 67.56 74 GLN A N 1
ATOM 591 C CA . GLN A 1 74 ? 0.048 5.515 23.687 1.00 67.56 74 GLN A CA 1
ATOM 592 C C . GLN A 1 74 ? -0.726 4.274 23.236 1.00 67.56 74 GLN A C 1
ATOM 594 O O . GLN A 1 74 ? -0.213 3.159 23.319 1.00 67.56 74 GLN A O 1
ATOM 599 N N . THR A 1 75 ? -1.977 4.476 22.840 1.00 76.81 75 THR A N 1
ATOM 600 C CA . THR A 1 75 ? -2.881 3.419 22.365 1.00 76.81 75 THR A CA 1
ATOM 601 C C . THR A 1 75 ? -3.271 3.578 20.913 1.00 76.81 75 THR A C 1
ATOM 603 O O . THR A 1 75 ? -3.797 2.642 20.325 1.00 76.81 75 THR A O 1
ATOM 606 N N . ASP A 1 76 ? -2.996 4.747 20.351 1.00 81.88 76 ASP A N 1
ATOM 607 C CA . ASP A 1 76 ? -3.438 5.167 19.037 1.00 81.88 76 ASP A CA 1
ATOM 608 C C . ASP A 1 76 ? -2.211 5.566 18.223 1.00 81.88 76 ASP A C 1
ATOM 610 O O . ASP A 1 76 ? -1.404 6.405 18.649 1.00 81.88 76 ASP A O 1
ATOM 614 N N . TRP A 1 77 ? -2.069 4.957 17.052 1.00 85.00 77 TRP A N 1
ATOM 615 C CA . TRP A 1 77 ? -1.050 5.299 16.072 1.00 85.00 77 TRP A CA 1
ATOM 616 C C .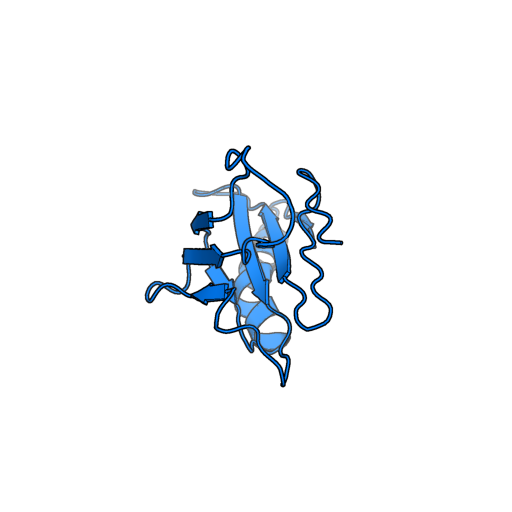 TRP A 1 77 ? -1.691 5.477 14.708 1.00 85.00 77 TRP A C 1
ATOM 618 O O . TRP A 1 77 ? -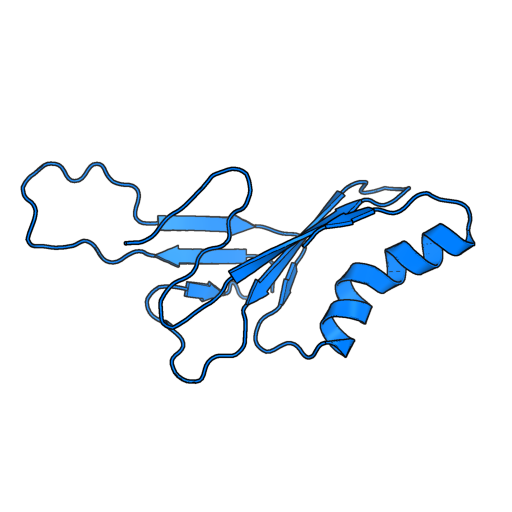2.440 4.617 14.262 1.00 85.00 77 TRP A O 1
ATOM 628 N N . SER A 1 78 ? -1.331 6.559 14.029 1.00 86.88 78 SER A N 1
ATOM 629 C CA . SER A 1 78 ? -1.747 6.839 12.658 1.00 86.88 78 SER A CA 1
ATOM 630 C C . SER A 1 78 ? -0.509 6.916 11.783 1.00 86.88 78 SER A C 1
ATOM 632 O O . SER A 1 78 ? 0.427 7.660 12.089 1.00 86.88 78 SER A O 1
ATOM 634 N N . PHE A 1 79 ? -0.497 6.166 10.688 1.00 88.19 79 PHE A N 1
ATOM 635 C CA . PHE A 1 79 ? 0.613 6.142 9.743 1.00 88.19 79 PHE A CA 1
ATOM 636 C C . PHE A 1 79 ? 0.126 6.537 8.359 1.00 88.19 79 PHE A C 1
ATOM 638 O O . PHE A 1 79 ? -0.900 6.045 7.897 1.00 88.19 79 PHE A O 1
ATOM 645 N N . LYS A 1 80 ? 0.900 7.386 7.676 1.00 91.12 80 LYS A N 1
ATOM 646 C CA . LYS A 1 80 ? 0.680 7.739 6.273 1.00 91.12 80 LYS A CA 1
ATOM 647 C C . LYS A 1 80 ? 1.874 7.297 5.440 1.00 91.12 80 LYS A C 1
ATOM 649 O O . LYS A 1 80 ? 3.005 7.693 5.714 1.00 91.12 80 LYS A O 1
ATOM 654 N N . LEU A 1 81 ? 1.603 6.472 4.440 1.00 90.44 81 LEU A N 1
ATOM 655 C CA . LEU A 1 81 ? 2.577 5.753 3.622 1.00 90.44 81 LEU A CA 1
ATOM 656 C C . LEU A 1 81 ? 2.351 6.070 2.134 1.00 90.44 81 LEU A C 1
ATOM 658 O O . LEU A 1 81 ? 1.443 6.821 1.770 1.00 90.44 81 LEU A O 1
ATOM 662 N N . ASP A 1 82 ? 3.172 5.505 1.251 1.00 90.56 82 ASP A N 1
ATOM 663 C CA . ASP A 1 82 ? 2.949 5.598 -0.195 1.00 90.56 82 ASP A CA 1
ATOM 664 C C . ASP A 1 82 ? 1.854 4.624 -0.670 1.00 90.56 82 ASP A C 1
ATOM 666 O O . ASP A 1 82 ? 1.217 4.898 -1.690 1.00 90.56 82 ASP A O 1
ATOM 670 N N . GLY A 1 83 ? 1.566 3.566 0.103 1.00 90.44 83 GLY A N 1
ATOM 671 C CA . GLY A 1 83 ? 0.395 2.708 -0.090 1.00 90.44 83 GLY A CA 1
ATOM 672 C C . GLY A 1 83 ? 0.163 1.678 1.023 1.00 90.44 83 GLY A C 1
ATOM 673 O O . GLY A 1 83 ? 1.100 1.221 1.681 1.00 90.44 83 GLY A O 1
ATOM 674 N N . VAL A 1 84 ? -1.098 1.295 1.210 1.00 91.31 84 VAL A N 1
ATOM 675 C CA . VAL A 1 84 ? -1.557 0.237 2.118 1.00 91.31 84 VAL A CA 1
ATOM 676 C C . VAL A 1 84 ? -2.249 -0.845 1.289 1.00 91.31 84 VAL A C 1
ATOM 678 O O . VAL A 1 84 ? -3.242 -0.599 0.614 1.00 91.31 84 VAL A O 1
ATOM 681 N N . LEU A 1 85 ? -1.699 -2.052 1.332 1.00 89.31 85 LEU A N 1
ATOM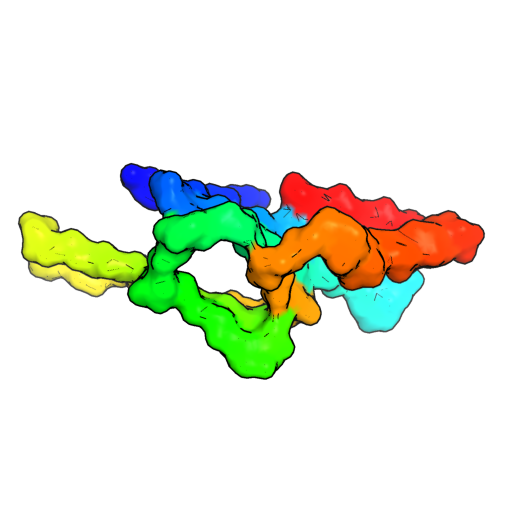 682 C CA . LEU A 1 85 ? -2.098 -3.220 0.556 1.00 89.31 85 LEU A CA 1
ATOM 683 C C . LEU A 1 85 ? -2.786 -4.217 1.496 1.00 89.31 85 LEU A C 1
ATOM 685 O O . LEU A 1 85 ? -2.125 -5.003 2.178 1.00 89.31 85 LEU A O 1
ATOM 689 N N . HIS A 1 86 ? -4.115 -4.189 1.544 1.00 87.31 86 HIS A N 1
ATOM 690 C CA . HIS A 1 86 ? -4.923 -5.152 2.293 1.00 87.31 86 HIS A CA 1
ATOM 691 C C . HIS A 1 86 ? -5.600 -6.132 1.330 1.00 87.31 86 HIS A C 1
ATOM 693 O O . HIS A 1 86 ? -6.000 -5.757 0.231 1.00 87.31 86 HIS A O 1
ATOM 699 N N . ASN A 1 87 ? -5.704 -7.404 1.725 1.00 83.50 87 ASN A N 1
ATOM 700 C CA . ASN A 1 87 ? -6.266 -8.473 0.888 1.00 83.50 87 ASN A CA 1
ATOM 701 C C . ASN A 1 87 ? -5.660 -8.556 -0.538 1.00 83.50 87 ASN A C 1
ATOM 703 O O . ASN A 1 87 ? -6.324 -8.945 -1.496 1.00 83.50 87 ASN A O 1
ATOM 707 N N . ALA A 1 88 ? -4.395 -8.148 -0.686 1.00 85.31 88 ALA A N 1
ATOM 708 C CA . ALA A 1 88 ? -3.718 -8.056 -1.975 1.00 85.31 88 ALA A CA 1
ATOM 709 C C . ALA A 1 88 ? -3.031 -9.379 -2.349 1.00 85.31 88 ALA A C 1
ATOM 711 O O . ALA A 1 88 ? -2.276 -9.958 -1.550 1.00 85.31 88 ALA A O 1
ATOM 712 N N . SER A 1 89 ? -3.247 -9.825 -3.591 1.00 86.56 89 SER A N 1
ATOM 713 C CA . SER A 1 89 ? -2.522 -10.955 -4.174 1.00 86.56 89 SER A CA 1
ATOM 714 C C . SER A 1 89 ? -1.032 -10.635 -4.323 1.00 86.56 89 SER A C 1
ATOM 716 O O . SER A 1 89 ? -0.620 -9.473 -4.331 1.00 86.56 89 SER A O 1
ATOM 718 N N . GLN A 1 90 ? -0.201 -11.671 -4.447 1.00 85.38 90 GLN A N 1
ATOM 719 C CA . GLN A 1 90 ? 1.237 -11.483 -4.648 1.00 85.38 90 GLN A CA 1
ATOM 720 C C . GLN A 1 90 ? 1.542 -10.715 -5.944 1.00 85.38 90 GLN A C 1
ATOM 722 O O . GLN A 1 90 ? 2.443 -9.878 -5.945 1.00 85.38 90 GLN A O 1
ATOM 727 N N . ASP A 1 91 ? 0.759 -10.948 -7.000 1.00 88.44 91 ASP A N 1
ATOM 728 C CA . ASP A 1 91 ? 0.897 -10.246 -8.278 1.00 88.44 91 ASP A CA 1
ATOM 729 C C . ASP A 1 91 ? 0.631 -8.748 -8.120 1.00 88.44 91 ASP A C 1
ATOM 731 O O . ASP A 1 91 ? 1.424 -7.925 -8.572 1.00 88.44 91 ASP A O 1
ATOM 735 N N . LEU A 1 92 ? -0.430 -8.377 -7.393 1.00 88.25 92 LEU A N 1
ATOM 736 C CA . LEU A 1 92 ? -0.750 -6.972 -7.143 1.00 88.25 92 LEU A CA 1
ATOM 737 C C . LEU A 1 92 ? 0.343 -6.280 -6.315 1.00 88.25 92 LEU A C 1
ATOM 739 O O . LEU A 1 92 ? 0.695 -5.131 -6.586 1.00 88.25 92 LEU A O 1
ATOM 743 N N . VAL A 1 93 ? 0.910 -6.979 -5.327 1.00 87.56 93 VAL A N 1
ATOM 744 C CA . VAL A 1 93 ? 2.027 -6.460 -4.522 1.00 87.56 93 VAL A CA 1
ATOM 745 C C . VAL A 1 93 ? 3.265 -6.233 -5.393 1.00 87.56 93 VAL A C 1
ATOM 747 O O . VAL A 1 93 ? 3.899 -5.185 -5.282 1.00 87.56 93 VAL A O 1
ATOM 750 N N . TYR A 1 94 ? 3.595 -7.176 -6.280 1.00 87.31 94 TYR A N 1
ATOM 751 C CA . TYR A 1 94 ? 4.723 -7.040 -7.203 1.00 87.31 94 TYR A CA 1
ATOM 752 C C . TYR A 1 94 ? 4.538 -5.857 -8.159 1.00 87.31 94 TYR A C 1
ATOM 754 O O . TYR A 1 94 ? 5.419 -5.000 -8.251 1.00 87.31 94 TYR A O 1
ATOM 762 N N . GLU A 1 95 ? 3.378 -5.773 -8.811 1.00 88.62 95 GLU A N 1
ATOM 763 C CA . GLU A 1 95 ? 3.051 -4.691 -9.745 1.00 88.62 95 GLU A CA 1
ATOM 764 C C . GLU A 1 95 ? 3.119 -3.314 -9.074 1.00 88.62 95 GLU A C 1
ATOM 766 O O . GLU A 1 95 ? 3.570 -2.354 -9.692 1.00 88.62 95 GLU A O 1
ATOM 771 N N . THR A 1 96 ? 2.718 -3.220 -7.802 1.00 86.94 96 THR A N 1
ATOM 772 C CA . THR A 1 96 ? 2.668 -1.942 -7.076 1.00 86.94 96 THR A CA 1
ATOM 773 C C . THR A 1 96 ? 4.022 -1.523 -6.499 1.00 86.94 96 THR A C 1
ATOM 775 O O . THR A 1 96 ? 4.340 -0.337 -6.487 1.00 86.94 96 THR A O 1
ATOM 778 N N . VAL A 1 97 ? 4.815 -2.468 -5.978 1.00 86.31 97 VAL A N 1
ATOM 779 C CA . VAL A 1 97 ? 6.027 -2.155 -5.192 1.00 86.31 97 VAL A CA 1
ATOM 780 C C . VAL A 1 97 ? 7.314 -2.387 -5.982 1.00 86.31 97 VAL A C 1
ATOM 782 O O . VAL A 1 97 ? 8.280 -1.643 -5.822 1.00 86.31 97 VAL A O 1
ATOM 785 N N . ALA A 1 98 ? 7.360 -3.431 -6.809 1.00 85.62 98 ALA A N 1
ATOM 786 C CA . ALA A 1 98 ? 8.602 -3.928 -7.396 1.00 85.62 98 ALA A CA 1
ATOM 787 C C . ALA A 1 98 ? 8.764 -3.574 -8.878 1.00 85.62 98 ALA A C 1
ATOM 789 O O . ALA A 1 98 ? 9.897 -3.415 -9.329 1.00 85.62 98 ALA A O 1
ATOM 790 N N . LYS A 1 99 ? 7.666 -3.421 -9.626 1.00 87.38 99 LYS A N 1
ATOM 791 C CA . LYS A 1 99 ? 7.696 -3.173 -11.075 1.00 87.38 99 LYS A CA 1
ATOM 792 C C . LYS A 1 99 ? 8.583 -1.994 -11.468 1.00 87.38 99 LYS A C 1
ATOM 794 O O . LYS A 1 99 ? 9.468 -2.149 -12.307 1.00 87.38 99 LYS A O 1
ATOM 799 N N . ASP A 1 100 ? 8.391 -0.849 -10.821 1.00 84.12 100 ASP A N 1
ATOM 800 C CA . ASP A 1 100 ? 9.157 0.364 -11.121 1.00 84.12 100 ASP A CA 1
ATOM 801 C C . ASP A 1 100 ? 10.634 0.217 -10.739 1.00 84.12 100 ASP A C 1
ATOM 803 O O . ASP A 1 100 ? 11.517 0.702 -11.446 1.00 84.12 100 ASP A O 1
ATOM 807 N N . VAL A 1 101 ? 10.921 -0.507 -9.652 1.00 84.38 101 VAL A N 1
ATOM 808 C CA . VAL A 1 101 ? 12.293 -0.789 -9.211 1.00 84.38 101 VAL A CA 1
ATOM 809 C C . VAL A 1 101 ? 13.017 -1.673 -10.227 1.00 84.38 101 VAL A C 1
ATOM 811 O O . VAL A 1 101 ? 14.173 -1.417 -10.555 1.00 84.38 101 VAL A O 1
ATOM 814 N N . VAL A 1 102 ? 12.336 -2.694 -10.754 1.00 86.56 102 VAL A N 1
ATOM 815 C CA . VAL A 1 102 ? 12.883 -3.601 -11.773 1.00 86.56 102 VAL A CA 1
ATOM 816 C C . VAL A 1 102 ? 13.082 -2.875 -13.103 1.00 86.56 102 VAL A C 1
ATOM 818 O O . VAL A 1 102 ? 14.133 -3.030 -13.716 1.00 86.56 102 VAL A O 1
ATOM 821 N N . ALA A 1 103 ? 12.126 -2.045 -13.528 1.00 86.44 103 ALA A N 1
ATOM 822 C CA . ALA A 1 103 ? 12.266 -1.236 -14.739 1.00 86.44 103 ALA A CA 1
ATOM 823 C C . ALA A 1 103 ? 13.483 -0.298 -14.651 1.00 86.44 103 ALA A C 1
ATOM 825 O O . ALA A 1 103 ? 14.322 -0.282 -15.546 1.00 86.44 103 ALA A O 1
ATOM 826 N N . GLN A 1 104 ? 13.652 0.395 -13.522 1.00 83.31 104 GLN A N 1
ATOM 827 C CA . GLN A 1 104 ? 14.810 1.260 -13.289 1.00 83.31 104 GLN A CA 1
ATOM 828 C C . GLN A 1 104 ? 16.138 0.494 -13.249 1.00 83.31 104 GLN A C 1
ATOM 830 O O . GLN A 1 104 ? 17.161 1.025 -13.681 1.00 83.31 104 GLN A O 1
ATOM 835 N N . ALA A 1 105 ? 16.139 -0.751 -12.766 1.00 85.69 105 ALA A N 1
ATOM 836 C CA . ALA A 1 105 ? 17.325 -1.599 -12.808 1.00 85.69 105 ALA A CA 1
ATOM 837 C C . ALA A 1 105 ? 17.765 -1.912 -14.246 1.00 85.69 105 ALA A C 1
ATOM 839 O O . ALA A 1 105 ? 18.965 -1.934 -14.520 1.00 85.69 105 ALA A O 1
ATOM 840 N N . LEU A 1 106 ? 16.815 -2.087 -15.172 1.00 86.94 106 LEU A N 1
ATOM 841 C CA . LEU A 1 106 ? 17.110 -2.260 -16.599 1.00 86.94 106 LEU A CA 1
ATOM 842 C C . LEU A 1 106 ? 17.673 -0.980 -17.234 1.00 86.94 106 LEU A C 1
ATOM 844 O O . LEU A 1 106 ? 18.544 -1.065 -18.096 1.00 86.94 106 LEU A O 1
ATOM 848 N N . ASP A 1 107 ? 17.252 0.188 -16.750 1.00 86.38 107 ASP A N 1
ATOM 849 C CA . ASP A 1 107 ? 17.780 1.496 -17.164 1.00 86.38 107 ASP A CA 1
ATOM 850 C C . ASP A 1 107 ? 19.132 1.850 -16.500 1.00 86.38 107 ASP A C 1
ATOM 852 O O . ASP A 1 107 ? 19.680 2.932 -16.721 1.00 86.38 107 ASP A O 1
ATOM 856 N N . GLY A 1 108 ? 19.696 0.947 -15.686 1.00 83.94 108 GLY A N 1
ATOM 857 C CA . GLY A 1 108 ? 21.010 1.102 -15.053 1.00 83.94 108 GLY A CA 1
ATOM 858 C C . GLY A 1 108 ? 21.002 1.763 -13.669 1.00 83.94 108 GLY A C 1
ATOM 859 O O . GLY A 1 108 ? 22.063 2.140 -13.166 1.00 83.94 108 GLY A O 1
ATOM 860 N N . TYR A 1 109 ? 19.839 1.906 -13.026 1.00 83.12 109 TYR A N 1
ATOM 861 C CA . TYR A 1 109 ? 19.717 2.451 -11.671 1.00 83.12 109 TYR A CA 1
ATOM 862 C C . TYR A 1 109 ? 19.665 1.356 -10.600 1.00 83.12 109 TYR A C 1
ATOM 864 O O . TYR A 1 109 ? 18.957 0.362 -10.716 1.00 83.12 109 TYR A O 1
ATOM 872 N N . ASN A 1 110 ? 20.348 1.579 -9.477 1.00 81.31 110 ASN A N 1
ATOM 873 C CA . ASN A 1 110 ? 20.303 0.648 -8.351 1.00 81.31 110 ASN A CA 1
ATOM 874 C C . ASN A 1 110 ? 18.975 0.751 -7.586 1.00 81.31 110 ASN A C 1
ATOM 876 O O . ASN A 1 110 ? 18.645 1.812 -7.048 1.00 81.31 110 ASN A O 1
ATOM 880 N N . GLY A 1 111 ? 18.278 -0.377 -7.461 1.00 79.69 111 GLY A N 1
ATOM 881 C CA . GLY A 1 111 ? 17.083 -0.542 -6.636 1.00 79.69 111 GLY A CA 1
ATOM 882 C C . GLY A 1 111 ? 17.347 -1.389 -5.390 1.00 79.69 111 GLY A C 1
ATOM 883 O O . GLY A 1 111 ? 18.125 -2.338 -5.444 1.00 79.69 111 GLY A O 1
ATOM 884 N N . ASN A 1 112 ? 16.703 -1.062 -4.266 1.00 78.12 112 ASN A N 1
ATOM 885 C CA . ASN A 1 112 ? 16.689 -1.921 -3.074 1.00 78.12 112 ASN A CA 1
ATOM 886 C C . ASN A 1 112 ? 15.250 -2.135 -2.599 1.00 78.12 112 ASN A C 1
ATOM 888 O O . ASN A 1 112 ? 14.520 -1.156 -2.431 1.00 78.12 112 ASN A O 1
ATOM 892 N N . LEU A 1 113 ? 14.876 -3.392 -2.361 1.00 79.69 113 LEU A N 1
ATOM 893 C CA . LEU A 1 113 ? 13.581 -3.803 -1.821 1.00 79.69 113 LEU A CA 1
ATOM 894 C C . LEU A 1 113 ? 13.814 -4.544 -0.507 1.00 79.69 113 LEU A C 1
ATOM 896 O O . LEU A 1 113 ? 14.542 -5.535 -0.479 1.00 79.69 113 LEU A O 1
ATOM 900 N N . VAL A 1 114 ? 13.197 -4.061 0.569 1.00 78.25 114 VAL A N 1
ATOM 901 C CA . VAL A 1 114 ? 13.281 -4.672 1.902 1.00 78.25 114 VAL A CA 1
ATOM 902 C C . VAL A 1 114 ? 11.876 -5.032 2.377 1.00 78.25 114 VAL A C 1
ATOM 904 O O . VAL A 1 114 ? 10.953 -4.228 2.223 1.00 78.25 114 VAL A O 1
ATOM 907 N N . ASN A 1 115 ? 11.750 -6.241 2.927 1.00 64.31 115 ASN A N 1
ATOM 908 C CA . ASN A 1 115 ? 10.567 -6.817 3.570 1.00 64.31 115 ASN A CA 1
ATOM 909 C C . ASN A 1 115 ? 10.864 -7.088 5.047 1.00 64.31 115 ASN A C 1
ATOM 911 O O . ASN A 1 115 ? 12.019 -7.491 5.322 1.00 64.31 115 ASN A O 1
#

Foldseek 3Di:
DFDQDPPFRFGDDVFWTKGKKWKAWDDDDGIFIEIEIDDGPPDPCVAWDADPVQFKIKGAADDDPPDDDDPPDDGIDMGGGNGYHYPDDPVRVCVVGPVNQVVVVVVVIHMDMDD

Organism: NCBI:txid286419

InterPro domains:
  IPR001752 Kinesin motor domain [PS50067] (30-115)
  IPR027417 P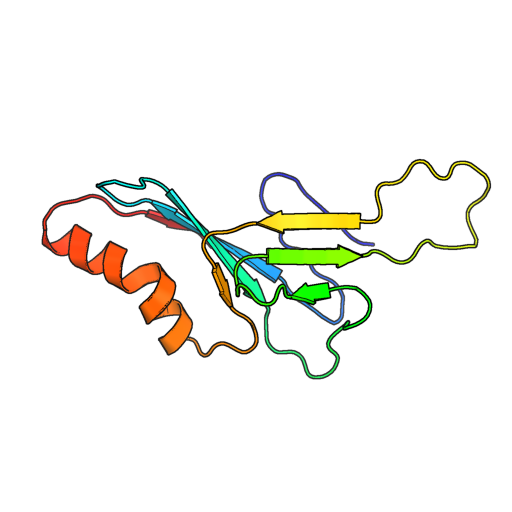-loop containing nucleoside triphosphate hydrolase [SSF52540] (19-113)
  IPR036961 Kinesin motor domain superfamily [G3DSA:3.40.850.10] (29-114)